Protein AF-A0A660UCM1-F1 (afdb_monomer)

Secondary structure (DSSP, 8-state):
-PPP---GGG-----TT-EEEE--SSTTTTTS-TTPEEEEETTSPP-TT-EEEEEETTEEEEEEEEE-SSEEEEE-SSTTSPPEEEETTS---EEEEEEEEEEEPPP-

Foldseek 3Di:
DDDDDDDCVPDDDADPPKDKDADDDDQQPPVHDGGKIWIWGQVDDQDQQFWFWKDWPNDTDIAGWDDDPFWIWGHGPDPVDDIDIDGPVDDTPMDTRGTGPDIDGDDD

Solvent-accessible surface area (backbone atoms only — not comparable to full-atom values): 6462 Å² total; per-residue (Å²): 133,85,75,87,84,79,69,73,87,77,57,85,84,75,52,97,74,47,48,75,48,72,40,76,61,56,48,40,22,90,84,43,47,62,56,19,34,36,33,31,25,53,83,47,84,73,51,75,73,33,41,32,37,31,41,47,77,92,42,81,47,75,27,33,34,41,70,59,96,58,35,39,36,39,34,46,64,21,84,93,44,77,69,46,77,45,51,68,93,49,97,67,64,66,46,78,61,22,18,50,78,49,72,48,74,56,84,128

Mean predicted aligned error: 4.51 Å

pLDDT: mean 93.83, std 8.6, range [60.09, 98.75]

Radius of gyration: 15.93 Å; Cα contacts (8 Å, |Δi|>4): 213; chains: 1; bounding box: 42×29×51 Å

Structure (mmCIF, N/CA/C/O backbone):
data_AF-A0A660UCM1-F1
#
_entry.id   AF-A0A660UCM1-F1
#
loop_
_atom_site.group_PDB
_atom_site.id
_atom_site.type_symbol
_atom_site.label_atom_id
_atom_site.label_alt_id
_atom_site.label_comp_id
_atom_site.label_asym_id
_atom_site.label_entity_id
_atom_site.label_seq_id
_atom_site.pdbx_PDB_ins_code
_atom_site.Cartn_x
_atom_site.Cartn_y
_atom_site.Cartn_z
_atom_site.occupancy
_atom_site.B_iso_or_equiv
_atom_site.auth_seq_id
_atom_site.auth_comp_id
_atom_site.auth_asym_id
_atom_site.auth_atom_id
_atom_site.pdbx_PDB_model_num
ATOM 1 N N . MET A 1 1 ? -27.490 6.916 32.491 1.00 60.09 1 MET A N 1
ATOM 2 C CA . MET A 1 1 ? -26.713 6.456 31.324 1.00 60.09 1 MET A CA 1
ATOM 3 C C . MET A 1 1 ? -26.319 7.694 30.559 1.00 60.09 1 MET A C 1
ATOM 5 O O . MET A 1 1 ? -27.206 8.426 30.142 1.00 60.09 1 MET A O 1
ATOM 9 N N . GLU A 1 2 ? -25.027 7.984 30.487 1.00 69.19 2 GLU A N 1
ATOM 10 C CA . GLU A 1 2 ? -24.523 9.066 29.644 1.00 69.19 2 GLU A CA 1
ATOM 11 C C . GLU A 1 2 ? -24.609 8.609 28.187 1.00 69.19 2 GLU A C 1
ATOM 13 O O . GLU A 1 2 ? -24.153 7.516 27.850 1.00 69.19 2 GLU A O 1
ATOM 18 N N . SER A 1 3 ? -25.270 9.396 27.344 1.00 75.06 3 SER A N 1
ATOM 19 C CA . SER A 1 3 ? -25.368 9.101 25.917 1.00 75.06 3 SER A CA 1
ATOM 20 C C . SER A 1 3 ? -24.018 9.350 25.258 1.00 75.06 3 SER A C 1
ATOM 22 O O . SER A 1 3 ? -23.421 10.409 25.457 1.00 75.06 3 SER A O 1
ATOM 24 N N . LEU A 1 4 ? -23.560 8.397 24.446 1.00 77.44 4 LEU A N 1
ATOM 25 C CA . LEU A 1 4 ? -22.371 8.568 23.619 1.00 77.44 4 LEU A CA 1
ATOM 26 C C . LEU A 1 4 ? -22.599 9.764 22.678 1.00 77.44 4 LEU A C 1
ATOM 28 O O . LEU A 1 4 ? -23.518 9.742 21.857 1.00 77.44 4 LEU A O 1
ATOM 32 N N . LYS A 1 5 ? -21.796 10.821 22.815 1.00 76.00 5 LYS A N 1
ATOM 33 C CA . LYS A 1 5 ? -21.755 11.913 21.839 1.00 76.00 5 LYS A CA 1
ATOM 34 C C . LYS A 1 5 ? -20.792 11.497 20.734 1.00 76.00 5 LYS A C 1
ATOM 36 O O . LYS A 1 5 ? -19.613 11.306 21.001 1.00 76.00 5 LYS A O 1
ATOM 41 N N . ILE A 1 6 ? -21.313 11.311 19.526 1.00 77.56 6 ILE A N 1
ATOM 42 C CA . ILE A 1 6 ? -20.508 11.032 18.334 1.00 77.56 6 ILE A CA 1
ATOM 43 C C . ILE A 1 6 ? -20.413 12.337 17.548 1.00 77.56 6 ILE A C 1
ATOM 45 O O . ILE A 1 6 ? -21.437 12.859 17.102 1.00 77.56 6 ILE A O 1
ATOM 49 N N . GLU A 1 7 ? -19.204 12.870 17.390 1.00 74.19 7 GLU A N 1
ATOM 50 C CA . GLU A 1 7 ? -18.957 14.053 16.567 1.00 74.19 7 GLU A CA 1
ATOM 51 C C . GLU A 1 7 ? -18.829 13.621 15.103 1.00 74.19 7 GLU A C 1
ATOM 53 O O . GLU A 1 7 ? -17.862 12.990 14.687 1.00 74.19 7 GLU A O 1
ATOM 58 N N . THR A 1 8 ? -19.848 13.921 14.299 1.00 72.69 8 THR A N 1
ATOM 59 C CA . THR A 1 8 ? -19.911 13.488 12.892 1.00 72.69 8 THR A CA 1
ATOM 60 C C . THR A 1 8 ? -18.899 14.192 11.989 1.00 72.69 8 THR A C 1
ATOM 62 O O . THR A 1 8 ? -18.702 13.769 10.851 1.00 72.69 8 THR A O 1
ATOM 65 N N . GLU A 1 9 ? -18.283 15.275 12.465 1.00 70.06 9 GLU A N 1
ATOM 66 C CA . GLU A 1 9 ? -17.256 16.024 11.732 1.00 70.06 9 GLU A CA 1
ATOM 67 C C . GLU A 1 9 ? -15.946 15.234 11.594 1.00 70.06 9 GLU A C 1
ATOM 69 O O . GLU A 1 9 ? -15.230 15.415 10.612 1.00 70.06 9 GLU A O 1
ATOM 74 N N . GLU A 1 10 ? -15.692 14.284 12.500 1.00 70.69 10 GLU A N 1
ATOM 75 C CA . GLU A 1 10 ? -14.533 13.383 12.455 1.00 70.69 10 GLU A CA 1
ATOM 76 C C . GLU A 1 10 ? -14.812 12.080 11.681 1.00 70.69 10 GLU A C 1
ATOM 78 O O . GLU A 1 10 ? -13.974 11.181 11.626 1.00 70.69 10 GLU A O 1
ATOM 83 N N . MET A 1 11 ? -15.990 11.947 11.058 1.00 77.62 11 MET A N 1
ATOM 84 C CA . MET A 1 11 ? -16.343 10.740 10.316 1.00 77.62 11 MET A CA 1
ATOM 85 C C . MET A 1 11 ? -15.527 10.630 9.026 1.00 77.62 11 MET A C 1
ATOM 87 O O . MET A 1 11 ? -15.642 11.459 8.116 1.00 77.62 11 MET A O 1
ATOM 91 N N . LEU A 1 12 ? -14.764 9.545 8.908 1.00 82.88 12 LEU A N 1
ATOM 92 C CA . LEU A 1 12 ? -14.052 9.211 7.684 1.00 82.88 12 LEU A CA 1
ATOM 93 C C . LEU A 1 12 ? -15.054 8.957 6.548 1.00 82.88 12 LEU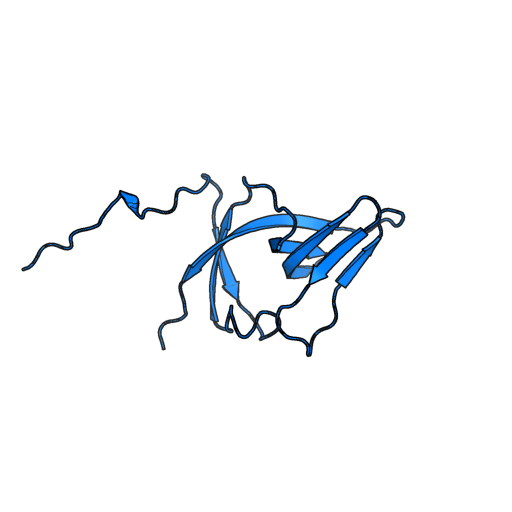 A C 1
ATOM 95 O O . LEU A 1 12 ? -15.829 8.000 6.568 1.00 82.88 12 LEU A O 1
ATOM 99 N N . LYS A 1 13 ? -15.034 9.822 5.534 1.00 86.25 13 LYS A N 1
ATOM 100 C CA . LYS A 1 13 ? -15.827 9.640 4.315 1.00 86.25 13 LYS A CA 1
ATOM 101 C C . LYS A 1 13 ? -15.060 8.748 3.350 1.00 86.25 13 LYS A C 1
ATOM 103 O O . LYS A 1 13 ? -13.974 9.115 2.911 1.00 86.25 13 LYS A O 1
ATOM 108 N N . VAL A 1 14 ? -15.649 7.607 3.011 1.00 91.31 14 VAL A N 1
ATOM 109 C CA . VAL A 1 14 ? -15.057 6.601 2.122 1.00 91.31 14 VAL A CA 1
ATOM 110 C C . VAL A 1 14 ? -16.045 6.174 1.039 1.00 91.31 14 VAL A C 1
ATOM 112 O O . VAL A 1 14 ? -17.256 6.373 1.168 1.00 91.31 14 VAL A O 1
ATOM 115 N N . GLY A 1 15 ? -15.525 5.595 -0.038 1.00 93.56 15 GLY A N 1
ATOM 116 C CA . GLY A 1 15 ? -16.308 5.064 -1.144 1.00 93.56 15 GLY A CA 1
ATOM 117 C C . GLY A 1 15 ? -17.143 3.824 -0.780 1.00 93.56 15 GLY A C 1
ATOM 118 O O . GLY A 1 15 ? -16.911 3.164 0.233 1.00 93.56 15 GLY A O 1
ATOM 119 N N . PRO A 1 16 ? -18.112 3.451 -1.638 1.00 95.31 16 PRO A N 1
ATOM 120 C CA . PRO A 1 16 ? -19.042 2.343 -1.385 1.00 95.31 16 PRO A C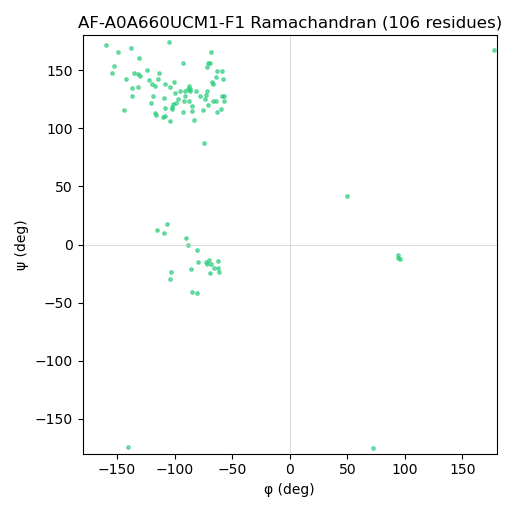A 1
ATOM 121 C C . PRO A 1 16 ? -18.387 0.952 -1.394 1.00 95.31 16 PRO A C 1
ATOM 123 O O . PRO A 1 16 ? -18.981 0.001 -0.900 1.00 95.31 16 PRO A O 1
ATOM 126 N N . ASN A 1 17 ? -17.181 0.830 -1.955 1.00 96.75 17 ASN A N 1
ATOM 127 C CA . ASN A 1 17 ? -16.435 -0.428 -2.053 1.00 96.75 17 ASN A CA 1
ATOM 128 C C . ASN A 1 17 ? -15.248 -0.479 -1.082 1.00 96.75 17 ASN A C 1
ATOM 130 O O . ASN A 1 17 ? -14.322 -1.261 -1.289 1.00 96.75 17 ASN A O 1
ATOM 134 N N . THR A 1 18 ? -15.239 0.379 -0.062 1.00 97.94 18 THR A N 1
ATOM 135 C CA . THR A 1 18 ? -14.202 0.365 0.966 1.00 97.94 18 THR A CA 1
ATOM 136 C C . THR A 1 18 ? -14.284 -0.910 1.789 1.00 97.94 18 THR A C 1
ATOM 138 O O . THR A 1 18 ? -15.364 -1.373 2.154 1.00 97.94 18 THR A O 1
ATOM 141 N N . PHE A 1 19 ? -13.124 -1.480 2.089 1.00 97.69 19 PHE A N 1
ATOM 142 C CA . PHE A 1 19 ? -13.000 -2.706 2.863 1.00 97.69 19 PHE A CA 1
ATOM 143 C C . PHE A 1 19 ? -11.863 -2.591 3.873 1.00 97.69 19 PHE A C 1
ATOM 145 O O . PHE A 1 19 ? -11.065 -1.657 3.839 1.00 97.69 19 PHE A O 1
ATOM 152 N N . ALA A 1 20 ? -11.794 -3.551 4.786 1.00 97.56 20 ALA A N 1
ATOM 153 C CA . ALA A 1 20 ? -10.752 -3.616 5.794 1.00 97.56 20 ALA A CA 1
ATOM 154 C C . ALA A 1 20 ? -9.869 -4.848 5.576 1.00 97.56 20 ALA A C 1
ATOM 156 O O . ALA A 1 20 ? -10.372 -5.915 5.218 1.00 97.56 20 ALA A O 1
ATOM 157 N N . LEU A 1 21 ? -8.565 -4.713 5.816 1.00 97.75 21 LEU A N 1
ATOM 158 C CA . LEU A 1 21 ? -7.611 -5.824 5.830 1.00 97.75 21 LEU A CA 1
ATOM 159 C C . LEU A 1 21 ? -6.876 -5.861 7.163 1.00 97.75 21 LEU A C 1
ATOM 161 O O . LEU A 1 21 ? -6.645 -4.825 7.779 1.00 97.75 21 LEU A O 1
ATOM 165 N N . ARG A 1 22 ? -6.476 -7.056 7.590 1.00 97.75 22 ARG A N 1
ATOM 166 C CA . ARG A 1 22 ? -5.575 -7.226 8.729 1.00 97.75 22 ARG A CA 1
ATOM 167 C C . ARG A 1 22 ? -4.131 -7.180 8.243 1.00 97.75 22 ARG A C 1
ATOM 169 O O . ARG A 1 22 ? -3.800 -7.825 7.254 1.00 97.75 22 ARG A O 1
ATOM 176 N N . VAL A 1 23 ? -3.287 -6.427 8.937 1.00 98.00 23 VAL A N 1
ATOM 177 C CA . VAL A 1 23 ? -1.848 -6.376 8.677 1.00 98.00 23 VAL A CA 1
ATOM 178 C C . VAL A 1 23 ? -1.204 -7.672 9.162 1.00 98.00 23 VAL A C 1
ATOM 180 O O . VAL A 1 23 ? -1.390 -8.068 10.313 1.00 98.00 23 VAL A O 1
ATOM 183 N N . GLU A 1 24 ? -0.426 -8.305 8.289 1.00 97.31 24 GLU A N 1
ATOM 184 C CA . GLU A 1 24 ? 0.374 -9.492 8.593 1.00 97.31 24 GLU A CA 1
ATOM 185 C C . GLU A 1 24 ? 1.870 -9.180 8.426 1.00 97.31 24 GLU A C 1
ATOM 187 O O . GLU A 1 24 ? 2.280 -8.524 7.460 1.00 97.31 24 GLU A O 1
ATOM 192 N N . GLY A 1 25 ? 2.684 -9.646 9.377 1.00 96.81 25 GLY A N 1
ATOM 193 C CA . GLY A 1 25 ? 4.119 -9.368 9.450 1.00 96.81 25 GLY A CA 1
ATOM 194 C C . GLY A 1 25 ? 4.468 -7.932 9.869 1.00 96.81 25 GLY A C 1
ATOM 195 O O . GLY A 1 25 ? 3.608 -7.113 10.188 1.00 96.81 25 GLY A O 1
ATOM 196 N N . ASP A 1 26 ? 5.764 -7.607 9.854 1.00 98.00 26 ASP A N 1
ATOM 197 C CA . ASP A 1 26 ? 6.313 -6.360 10.411 1.00 98.00 26 ASP A CA 1
ATOM 198 C C . ASP A 1 26 ? 6.941 -5.425 9.360 1.00 98.00 26 ASP A C 1
ATOM 200 O O . ASP A 1 26 ? 7.605 -4.452 9.718 1.00 98.00 26 ASP A O 1
ATOM 204 N N . SER A 1 27 ? 6.723 -5.655 8.058 1.00 98.06 27 SER A N 1
ATOM 205 C CA . SER A 1 27 ? 7.324 -4.823 6.992 1.00 98.06 27 SER A CA 1
ATOM 206 C C . SER A 1 27 ? 6.888 -3.347 7.021 1.00 98.06 27 SER A C 1
ATOM 208 O O . SER A 1 27 ? 7.568 -2.481 6.468 1.00 98.06 27 SER A O 1
ATOM 210 N N . MET A 1 28 ? 5.767 -3.052 7.681 1.00 98.44 28 MET A N 1
ATOM 211 C CA . MET A 1 28 ? 5.206 -1.704 7.831 1.00 98.44 28 MET A CA 1
ATOM 212 C C . MET A 1 28 ? 5.330 -1.148 9.264 1.00 98.44 28 MET A C 1
ATOM 214 O O . MET A 1 28 ? 4.809 -0.071 9.568 1.00 98.44 28 MET A O 1
ATOM 218 N N . SER A 1 29 ? 6.084 -1.842 10.122 1.00 97.75 29 SER A N 1
ATOM 219 C CA . SER A 1 29 ? 6.518 -1.364 11.438 1.00 97.75 29 SER A CA 1
ATOM 220 C C . SER A 1 29 ? 7.424 -0.124 11.305 1.00 97.75 29 SER A C 1
ATOM 222 O O . SER A 1 29 ? 8.122 0.003 10.296 1.00 97.75 29 SER A O 1
ATOM 224 N N . PRO A 1 30 ? 7.432 0.808 12.281 1.00 97.12 30 PRO A N 1
ATOM 225 C CA . PRO A 1 30 ? 6.697 0.783 13.555 1.00 97.12 30 PRO A CA 1
ATOM 226 C C . PRO A 1 30 ? 5.290 1.380 13.486 1.00 97.12 30 PRO A C 1
ATOM 228 O O . PRO A 1 30 ? 4.604 1.430 14.500 1.00 97.12 30 PRO A O 1
ATOM 231 N N . ARG A 1 31 ? 4.862 1.871 12.317 1.00 97.25 31 ARG A N 1
ATOM 232 C CA . ARG A 1 31 ? 3.592 2.594 12.192 1.00 97.25 31 ARG A CA 1
ATOM 233 C C . ARG A 1 31 ? 2.385 1.667 12.102 1.00 97.25 31 ARG A C 1
ATOM 235 O O . ARG A 1 31 ? 1.365 1.988 12.689 1.00 97.25 31 ARG A O 1
ATOM 242 N N . PHE A 1 32 ? 2.502 0.579 11.347 1.00 97.88 32 PHE A N 1
ATOM 243 C CA . PHE A 1 32 ? 1.456 -0.429 11.205 1.00 97.88 32 PHE A CA 1
ATOM 244 C C . PHE A 1 32 ? 1.996 -1.740 11.758 1.00 97.88 32 PHE A C 1
ATOM 246 O O . PHE A 1 32 ? 2.962 -2.294 11.221 1.00 97.88 32 PHE A O 1
ATOM 253 N N . LEU A 1 33 ? 1.412 -2.189 12.860 1.00 97.62 33 LEU A N 1
ATOM 254 C CA . LEU A 1 33 ? 1.838 -3.378 13.574 1.00 97.62 33 LEU A CA 1
ATOM 255 C C . LEU A 1 33 ? 1.053 -4.596 13.098 1.00 97.62 33 LEU A C 1
ATOM 257 O O . LEU A 1 33 ? -0.064 -4.496 12.589 1.00 97.62 33 LEU A O 1
ATOM 261 N N . GLU A 1 34 ? 1.650 -5.768 13.283 1.00 97.44 34 GLU A N 1
ATOM 262 C CA . GLU A 1 34 ? 0.973 -7.023 12.997 1.00 97.44 34 GLU A CA 1
ATOM 263 C C . GLU A 1 34 ? -0.331 -7.128 13.803 1.00 97.44 34 GLU A C 1
ATOM 265 O O . GLU A 1 34 ? -0.358 -6.976 15.029 1.00 97.44 34 GLU A O 1
ATOM 270 N N . GLY A 1 35 ? -1.424 -7.404 13.096 1.00 97.44 35 GLY A N 1
ATOM 271 C CA . GLY A 1 35 ? -2.766 -7.488 13.654 1.00 97.44 35 GLY A CA 1
ATOM 272 C C . GLY A 1 35 ? -3.585 -6.200 13.586 1.00 97.44 35 GLY A C 1
ATOM 273 O O . GLY A 1 35 ? -4.795 -6.295 13.798 1.00 97.44 35 GLY A O 1
ATOM 274 N N . ASP A 1 36 ? -2.989 -5.047 13.259 1.00 98.00 36 ASP A N 1
ATOM 275 C CA . ASP A 1 36 ? -3.748 -3.819 12.992 1.00 98.00 36 ASP A CA 1
ATOM 276 C C . ASP A 1 36 ? -4.722 -4.030 11.829 1.00 98.00 36 ASP A C 1
ATOM 278 O O . ASP A 1 36 ? -4.463 -4.804 10.903 1.00 98.00 36 ASP A O 1
ATOM 282 N N . ILE A 1 37 ? -5.854 -3.330 11.863 1.00 98.00 37 ILE A N 1
ATOM 283 C CA . ILE A 1 37 ? -6.825 -3.333 10.773 1.00 98.00 37 ILE A CA 1
ATOM 284 C C . ILE A 1 37 ? -6.651 -2.050 9.968 1.00 98.00 37 ILE A C 1
ATOM 286 O O . ILE A 1 37 ? -6.800 -0.960 10.502 1.00 98.00 37 ILE A O 1
ATOM 290 N N . ILE A 1 38 ? -6.364 -2.160 8.678 1.00 98.12 38 ILE A N 1
ATOM 291 C CA . ILE A 1 38 ? -6.273 -1.018 7.764 1.00 98.12 38 ILE A CA 1
ATOM 292 C C . ILE A 1 38 ? -7.552 -0.892 6.943 1.00 98.12 38 ILE A C 1
ATOM 294 O O . ILE A 1 38 ? -8.105 -1.895 6.489 1.00 98.12 38 ILE A O 1
ATOM 298 N N . ILE A 1 39 ? -8.004 0.340 6.733 1.00 97.94 39 ILE A N 1
ATOM 299 C CA . ILE A 1 39 ? -9.172 0.667 5.913 1.00 97.94 39 ILE A CA 1
ATOM 300 C C . ILE A 1 39 ? -8.688 1.064 4.521 1.00 97.94 39 ILE A C 1
ATOM 302 O O . ILE A 1 39 ? -7.845 1.951 4.383 1.00 97.94 39 ILE A O 1
ATOM 306 N N . VAL A 1 40 ? -9.207 0.398 3.493 1.00 98.50 40 VAL A N 1
ATOM 307 C CA . VAL A 1 40 ? -8.749 0.496 2.105 1.00 98.50 40 VAL A CA 1
ATOM 308 C C . VAL A 1 40 ? -9.893 0.970 1.223 1.00 98.50 40 VAL A C 1
ATOM 310 O O . VAL A 1 40 ? -10.922 0.304 1.139 1.00 98.50 40 VAL A O 1
ATOM 313 N N . ASP A 1 41 ? -9.690 2.086 0.531 1.00 98.25 41 ASP A N 1
ATOM 314 C CA . ASP A 1 41 ? -10.641 2.655 -0.418 1.00 98.25 41 ASP A CA 1
ATOM 315 C C . ASP A 1 41 ? -10.136 2.482 -1.866 1.00 98.25 41 ASP A C 1
ATOM 317 O O . ASP A 1 41 ? -9.157 3.127 -2.265 1.00 98.25 41 ASP A O 1
ATOM 321 N N . PRO A 1 42 ? -10.779 1.619 -2.676 1.00 98.00 42 PRO A N 1
ATOM 322 C CA . PRO A 1 42 ? -10.423 1.413 -4.084 1.00 98.00 42 PRO A CA 1
ATOM 323 C C . PRO A 1 42 ? -10.787 2.575 -5.008 1.00 98.00 42 PRO A C 1
ATOM 325 O O . PRO A 1 42 ? -10.310 2.626 -6.139 1.00 98.00 42 PRO A O 1
ATOM 328 N N . SER A 1 43 ? -11.669 3.481 -4.575 1.00 96.75 43 SER A N 1
ATOM 329 C CA . SER A 1 43 ? -12.117 4.606 -5.402 1.00 96.75 43 SER A CA 1
ATOM 330 C C . SER A 1 43 ? -11.117 5.763 -5.429 1.00 96.75 43 SER A C 1
ATOM 332 O O . SER A 1 43 ? -11.199 6.632 -6.298 1.00 96.75 43 SER A O 1
ATOM 334 N N . LEU A 1 44 ? -10.150 5.762 -4.507 1.00 96.50 44 LEU A N 1
ATOM 335 C CA . LEU A 1 44 ? -9.117 6.781 -4.405 1.00 96.50 44 LEU A CA 1
ATOM 336 C C . LEU A 1 44 ? -7.839 6.347 -5.124 1.00 96.50 44 LEU A C 1
ATOM 338 O O . LEU A 1 44 ? -7.315 5.254 -4.907 1.00 96.50 44 LEU A O 1
ATOM 342 N N . ALA A 1 45 ? -7.288 7.249 -5.936 1.00 95.94 45 ALA A N 1
ATOM 343 C CA . ALA A 1 45 ? -5.971 7.058 -6.526 1.00 95.94 45 ALA A CA 1
ATOM 344 C C . ALA A 1 45 ? -4.874 7.109 -5.448 1.00 95.94 45 ALA A C 1
ATOM 346 O O . ALA A 1 45 ? -4.913 7.947 -4.543 1.00 95.94 45 ALA A O 1
ATOM 347 N N . CYS A 1 46 ? -3.875 6.232 -5.565 1.00 97.75 46 CYS A N 1
ATOM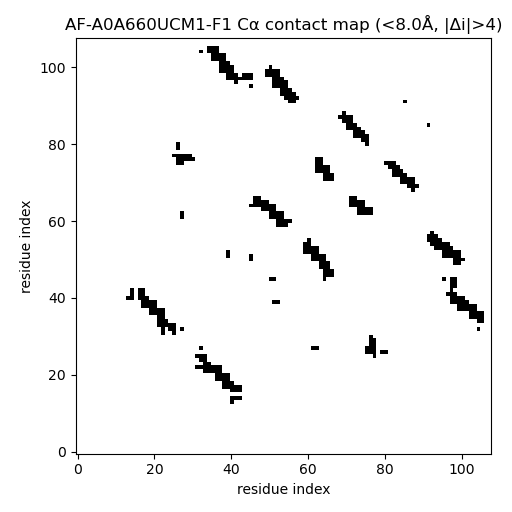 348 C CA . CYS A 1 46 ? -2.665 6.305 -4.750 1.00 97.75 46 CYS A CA 1
ATOM 349 C C . CYS A 1 46 ? -1.627 7.215 -5.409 1.00 97.75 46 CYS A C 1
ATOM 351 O O . CYS A 1 46 ? -1.178 6.971 -6.538 1.00 97.75 46 CYS A O 1
ATOM 353 N N . GLU A 1 47 ? -1.197 8.225 -4.665 1.00 97.94 47 GLU A N 1
ATOM 354 C CA . GLU A 1 47 ? -0.149 9.159 -5.041 1.00 97.94 47 GLU A CA 1
ATOM 355 C C . GLU A 1 47 ? 1.164 8.896 -4.301 1.00 97.94 47 GLU A C 1
ATOM 357 O O . GLU A 1 47 ? 1.276 8.028 -3.433 1.00 97.94 47 GLU A O 1
ATOM 362 N N . ASN A 1 48 ? 2.203 9.634 -4.688 1.00 98.50 48 ASN A N 1
ATOM 363 C CA . ASN A 1 48 ? 3.505 9.541 -4.041 1.00 98.50 48 ASN A CA 1
ATOM 364 C C . ASN A 1 48 ? 3.400 9.832 -2.546 1.00 98.50 48 ASN A C 1
ATOM 366 O O . ASN A 1 48 ? 2.982 10.911 -2.138 1.00 98.50 48 ASN A O 1
ATOM 370 N N . GLY A 1 49 ? 3.850 8.875 -1.739 1.00 98.38 49 GLY A N 1
ATOM 371 C CA . GLY A 1 49 ? 3.808 8.951 -0.287 1.00 98.38 49 GLY A CA 1
ATOM 372 C C . GLY A 1 49 ? 2.598 8.272 0.350 1.00 98.38 49 GLY A C 1
ATOM 373 O O . GLY A 1 49 ? 2.641 8.048 1.561 1.00 98.38 49 GLY A O 1
ATOM 374 N N . ASP A 1 50 ? 1.586 7.898 -0.435 1.00 98.62 50 ASP A N 1
ATOM 375 C CA . ASP A 1 50 ? 0.423 7.171 0.065 1.00 98.62 50 ASP A CA 1
ATOM 376 C C . ASP A 1 50 ? 0.761 5.727 0.433 1.00 98.62 50 ASP A C 1
ATOM 378 O O . ASP A 1 50 ? 1.692 5.109 -0.083 1.00 98.62 50 ASP A O 1
ATOM 382 N N . PHE A 1 51 ? -0.054 5.179 1.320 1.00 98.75 51 PHE A N 1
ATOM 383 C CA . PHE A 1 51 ? -0.069 3.775 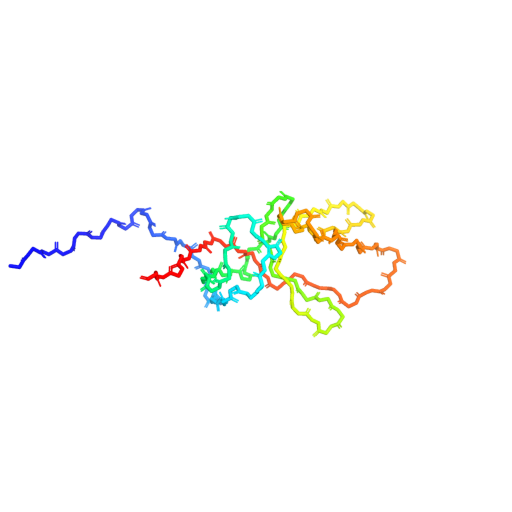1.688 1.00 98.75 51 PHE A CA 1
ATOM 384 C C . PHE A 1 51 ? -1.049 3.037 0.781 1.00 98.75 51 PHE A C 1
ATOM 386 O O . PHE A 1 51 ? -2.192 3.466 0.629 1.00 98.75 51 PHE A O 1
ATOM 393 N N . CYS A 1 52 ? -0.611 1.951 0.151 1.00 98.44 52 CYS A N 1
ATOM 394 C CA . CYS A 1 52 ? -1.411 1.248 -0.843 1.00 98.44 52 CYS A CA 1
ATOM 395 C C . CYS A 1 52 ? -1.381 -0.262 -0.646 1.00 98.44 52 CYS A C 1
ATOM 397 O O . CYS A 1 52 ? -0.358 -0.844 -0.269 1.00 98.44 52 CYS A O 1
ATOM 399 N N . ILE A 1 53 ? -2.500 -0.884 -1.001 1.00 98.62 53 ILE A N 1
ATOM 400 C CA . ILE A 1 53 ? -2.563 -2.316 -1.254 1.00 98.62 53 ILE A CA 1
ATOM 401 C C . ILE A 1 53 ? -2.315 -2.526 -2.737 1.00 98.62 53 ILE A C 1
ATOM 403 O O . ILE A 1 53 ? -3.003 -1.945 -3.578 1.00 98.62 53 ILE A O 1
ATOM 407 N N . ALA A 1 54 ? -1.308 -3.328 -3.054 1.00 98.25 54 ALA A N 1
ATOM 408 C CA . ALA A 1 54 ? -0.909 -3.629 -4.415 1.00 98.25 54 ALA A CA 1
ATOM 409 C C . ALA A 1 54 ? -0.969 -5.133 -4.664 1.00 98.25 54 ALA A C 1
ATOM 411 O O . ALA A 1 54 ? -0.609 -5.928 -3.800 1.00 98.25 54 ALA A O 1
ATOM 412 N N . TRP A 1 55 ? -1.407 -5.502 -5.860 1.00 97.88 55 TRP A N 1
ATOM 413 C CA . TRP A 1 55 ? -1.224 -6.832 -6.415 1.00 97.88 55 TRP A CA 1
ATOM 414 C C . TRP A 1 55 ? 0.076 -6.849 -7.208 1.00 97.88 55 TRP A C 1
ATOM 416 O O . TRP A 1 55 ? 0.304 -5.952 -8.027 1.00 97.88 55 TRP A O 1
ATOM 426 N N . LEU A 1 56 ? 0.901 -7.863 -6.984 1.00 96.25 56 LEU A N 1
ATOM 427 C CA . LEU A 1 56 ? 2.136 -8.086 -7.713 1.00 96.25 56 LEU A CA 1
ATOM 428 C C . LEU A 1 56 ? 2.358 -9.588 -7.899 1.00 96.25 56 LEU A C 1
ATOM 430 O O . LEU A 1 56 ? 2.566 -10.302 -6.924 1.00 96.25 56 LEU A O 1
ATOM 434 N N . ASN A 1 57 ? 2.351 -10.055 -9.149 1.00 95.19 57 ASN A N 1
ATOM 435 C CA . ASN A 1 57 ? 2.687 -11.434 -9.527 1.00 95.19 57 ASN A CA 1
ATOM 436 C C . ASN A 1 57 ? 1.957 -12.521 -8.710 1.00 95.19 57 ASN A C 1
ATOM 438 O O . ASN A 1 57 ? 2.560 -13.520 -8.324 1.00 95.19 57 ASN A O 1
ATOM 442 N N . GLY A 1 58 ? 0.661 -12.340 -8.447 1.00 95.38 58 GLY A N 1
ATOM 443 C CA . GLY A 1 58 ? -0.131 -13.309 -7.679 1.00 95.38 58 GLY A CA 1
ATOM 444 C C . GLY A 1 58 ? -0.226 -13.026 -6.180 1.00 95.38 58 GLY A C 1
ATOM 445 O O . GLY A 1 58 ? -1.023 -13.671 -5.502 1.00 95.38 58 GLY A O 1
ATOM 446 N N . GLU A 1 59 ? 0.536 -12.062 -5.664 1.00 95.56 59 GLU A N 1
ATOM 447 C CA . GLU A 1 59 ? 0.580 -11.738 -4.239 1.00 95.56 59 GLU A CA 1
ATOM 448 C C . GLU A 1 59 ? 0.016 -10.345 -3.950 1.00 95.56 59 GLU A C 1
ATOM 450 O O . GLU A 1 59 ? 0.144 -9.411 -4.744 1.00 95.56 59 GLU A O 1
ATOM 455 N N . VAL A 1 60 ? -0.602 -10.195 -2.778 1.00 96.88 60 VAL A N 1
ATOM 456 C CA . VAL A 1 60 ? -1.069 -8.904 -2.264 1.00 96.88 60 VAL A CA 1
ATOM 457 C C . VAL A 1 60 ? -0.053 -8.381 -1.258 1.00 96.88 60 VAL A C 1
ATOM 459 O O . VAL A 1 60 ? 0.333 -9.086 -0.332 1.00 96.88 60 VAL A O 1
ATOM 462 N N . THR A 1 61 ? 0.362 -7.125 -1.411 1.00 97.62 61 THR A N 1
ATOM 463 C CA . THR A 1 61 ? 1.334 -6.483 -0.524 1.00 97.62 61 THR A CA 1
ATOM 464 C C . THR A 1 61 ? 0.860 -5.112 -0.064 1.00 97.62 61 THR A C 1
ATOM 466 O O . THR A 1 61 ? 0.196 -4.378 -0.799 1.00 97.62 61 THR A O 1
ATOM 469 N N . PHE A 1 62 ? 1.228 -4.758 1.165 1.00 98.62 62 PHE A N 1
ATOM 470 C CA . PHE A 1 62 ? 0.975 -3.454 1.764 1.00 98.62 62 PHE A CA 1
ATOM 471 C C . PHE A 1 62 ? 2.284 -2.666 1.870 1.00 98.62 62 PHE A C 1
ATOM 473 O O . PHE A 1 62 ? 3.216 -3.119 2.541 1.00 98.62 62 PHE A O 1
ATOM 480 N N . LYS A 1 63 ? 2.381 -1.519 1.181 1.00 98.56 63 LYS A N 1
ATOM 481 C CA . LYS A 1 63 ? 3.596 -0.687 1.112 1.00 98.56 63 LYS A CA 1
ATOM 482 C C . LYS A 1 63 ? 3.274 0.800 0.941 1.00 98.56 63 LYS A C 1
ATOM 484 O O . LYS A 1 63 ? 2.151 1.174 0.603 1.00 98.56 63 LYS A O 1
ATOM 489 N N . LYS A 1 64 ? 4.276 1.654 1.156 1.00 98.69 64 LYS A N 1
ATOM 490 C CA . LYS A 1 64 ? 4.241 3.066 0.762 1.00 98.69 64 LYS A CA 1
ATOM 491 C C . LYS A 1 64 ? 4.598 3.196 -0.719 1.00 98.69 64 LYS A C 1
ATOM 493 O O . LYS A 1 64 ? 5.590 2.624 -1.168 1.00 98.69 64 LYS A O 1
ATOM 498 N N . LEU A 1 65 ? 3.812 3.952 -1.473 1.00 98.69 65 LEU A N 1
ATOM 499 C CA . LEU A 1 65 ? 3.985 4.118 -2.909 1.00 98.69 65 LEU A CA 1
ATOM 500 C C . LEU A 1 65 ? 4.944 5.266 -3.235 1.00 98.69 65 LEU A C 1
ATOM 502 O O . LEU A 1 65 ? 4.827 6.376 -2.708 1.00 98.69 65 LEU A O 1
ATOM 506 N N . ARG A 1 66 ? 5.840 5.027 -4.191 1.00 98.44 66 ARG A N 1
ATOM 507 C CA . ARG A 1 66 ? 6.531 6.073 -4.947 1.00 98.44 66 ARG A CA 1
ATOM 508 C C . ARG A 1 66 ? 6.561 5.682 -6.422 1.00 98.44 66 ARG A C 1
ATOM 510 O O . ARG A 1 66 ? 7.008 4.602 -6.759 1.00 98.44 66 ARG A O 1
ATOM 517 N N . LYS A 1 67 ? 6.116 6.556 -7.310 1.00 96.75 67 LYS A N 1
ATOM 518 C CA . LYS A 1 67 ? 6.020 6.371 -8.756 1.00 96.75 67 LYS A CA 1
ATOM 519 C C . LYS A 1 67 ? 6.650 7.559 -9.484 1.00 96.75 67 LYS A C 1
ATOM 521 O O . LYS A 1 67 ? 6.583 8.701 -9.018 1.00 96.75 67 LYS A O 1
ATOM 526 N N . ASN A 1 68 ? 7.273 7.276 -10.618 1.00 96.81 68 ASN A N 1
ATOM 527 C CA . ASN A 1 68 ? 7.691 8.248 -11.624 1.00 96.81 68 ASN A CA 1
ATOM 528 C C . ASN A 1 68 ? 7.445 7.651 -13.023 1.00 96.81 68 ASN A C 1
ATOM 530 O O . ASN A 1 68 ? 6.876 6.570 -13.143 1.00 96.81 68 ASN A O 1
ATOM 534 N N . GLU A 1 69 ? 7.868 8.343 -14.079 1.00 95.56 69 GLU A N 1
ATOM 535 C CA . GLU A 1 69 ? 7.640 7.910 -15.467 1.00 95.56 69 GLU A CA 1
ATOM 536 C C . GLU A 1 69 ? 8.285 6.559 -15.825 1.00 95.56 69 GLU A C 1
ATOM 538 O O . GLU A 1 69 ? 7.847 5.898 -16.761 1.00 95.56 69 GLU A O 1
ATOM 543 N N . LYS A 1 70 ? 9.333 6.142 -15.106 1.00 96.81 70 LYS A N 1
ATOM 544 C CA . LYS A 1 70 ? 10.131 4.948 -15.422 1.00 96.81 70 LYS A CA 1
ATOM 545 C C . LYS A 1 70 ? 9.833 3.764 -14.513 1.00 96.81 70 LYS A C 1
ATOM 547 O O . LYS A 1 70 ? 10.017 2.621 -14.924 1.00 96.81 70 LYS A O 1
ATOM 552 N N . GLU A 1 71 ? 9.430 4.018 -13.273 1.00 97.50 71 GLU A N 1
ATOM 553 C CA . GLU A 1 71 ? 9.301 2.971 -12.263 1.00 97.50 71 GLU A CA 1
ATOM 554 C C . GLU A 1 71 ? 8.263 3.286 -11.181 1.00 97.50 71 GLU A C 1
ATOM 556 O O . GLU A 1 71 ? 8.001 4.441 -10.831 1.00 97.50 71 GLU A O 1
ATOM 561 N N . ILE A 1 72 ? 7.731 2.211 -10.602 1.00 97.88 72 ILE A N 1
ATOM 562 C CA . ILE A 1 72 ? 7.012 2.197 -9.330 1.00 97.88 72 ILE A CA 1
ATOM 563 C C . ILE A 1 72 ? 7.890 1.517 -8.284 1.00 97.88 72 ILE A C 1
ATOM 565 O O . ILE A 1 72 ? 8.515 0.492 -8.537 1.00 97.88 72 ILE A O 1
ATOM 569 N N . ARG A 1 73 ? 7.903 2.085 -7.086 1.00 98.38 73 ARG A N 1
ATOM 570 C CA . ARG A 1 73 ? 8.542 1.558 -5.891 1.00 98.38 73 ARG A CA 1
ATOM 571 C C . ARG A 1 73 ? 7.487 1.324 -4.824 1.00 98.38 73 ARG A C 1
ATOM 573 O O . ARG A 1 73 ? 6.723 2.233 -4.488 1.00 98.38 73 ARG A O 1
ATOM 580 N N . LEU A 1 74 ? 7.485 0.114 -4.282 1.00 98.50 74 LEU A N 1
ATOM 581 C CA . LEU A 1 74 ? 6.711 -0.259 -3.109 1.00 98.50 74 LEU A CA 1
ATOM 582 C C . LEU A 1 74 ? 7.680 -0.338 -1.927 1.00 98.50 74 LEU A C 1
ATOM 584 O O . LEU A 1 74 ? 8.508 -1.245 -1.837 1.00 98.50 74 LEU A O 1
ATOM 588 N N . ILE A 1 75 ? 7.603 0.662 -1.056 1.00 98.69 75 ILE A N 1
ATOM 589 C CA . ILE A 1 75 ? 8.590 0.936 -0.015 1.00 98.69 75 ILE A CA 1
ATOM 590 C C . ILE A 1 75 ? 8.046 0.431 1.333 1.00 98.69 75 ILE A C 1
ATOM 592 O O . ILE A 1 75 ? 6.984 0.898 1.765 1.00 98.69 75 ILE A O 1
ATOM 596 N N . PRO A 1 76 ? 8.712 -0.531 1.997 1.00 98.62 76 PRO A N 1
ATOM 597 C CA . PRO A 1 76 ? 8.386 -0.896 3.373 1.00 98.62 76 PRO A CA 1
ATOM 598 C C . PRO A 1 76 ? 8.765 0.240 4.330 1.00 98.62 76 PRO A C 1
ATOM 600 O O . PRO A 1 76 ? 9.633 1.052 4.025 1.00 98.62 76 PRO A O 1
ATOM 603 N N . LEU A 1 77 ? 8.125 0.310 5.499 1.00 98.44 77 LEU A N 1
ATOM 604 C CA . LEU A 1 77 ? 8.561 1.241 6.553 1.00 98.44 77 LEU A CA 1
ATOM 605 C C . LEU A 1 77 ? 9.667 0.648 7.431 1.00 98.44 77 LEU A C 1
ATOM 607 O O . LEU A 1 77 ? 10.414 1.391 8.061 1.00 98.44 77 LEU A O 1
ATOM 611 N N . ASN A 1 78 ? 9.781 -0.678 7.449 1.00 98.25 78 ASN A N 1
ATOM 612 C CA . ASN A 1 78 ? 10.810 -1.395 8.178 1.00 98.25 78 ASN A CA 1
ATOM 613 C C . ASN A 1 78 ? 12.019 -1.655 7.267 1.00 98.25 78 ASN A C 1
ATOM 615 O O . ASN A 1 78 ? 11.930 -2.435 6.319 1.00 98.25 78 ASN A O 1
ATOM 619 N N . GLU A 1 79 ? 13.156 -1.038 7.593 1.00 96.25 79 GLU A N 1
ATOM 620 C CA . GLU A 1 79 ? 14.404 -1.077 6.809 1.00 96.25 79 GLU A CA 1
ATOM 621 C C . GLU A 1 79 ? 15.017 -2.479 6.654 1.00 96.25 79 GLU A C 1
ATOM 623 O O . GLU A 1 79 ? 15.879 -2.689 5.804 1.00 96.25 79 GLU A O 1
ATOM 628 N N . LYS A 1 80 ? 14.566 -3.466 7.440 1.00 98.12 80 LYS A N 1
ATOM 629 C CA . LYS A 1 80 ? 14.968 -4.872 7.268 1.00 98.12 80 LYS A CA 1
ATOM 630 C C . LYS A 1 80 ? 14.468 -5.477 5.954 1.00 98.12 80 LYS A C 1
ATOM 632 O O . LYS A 1 8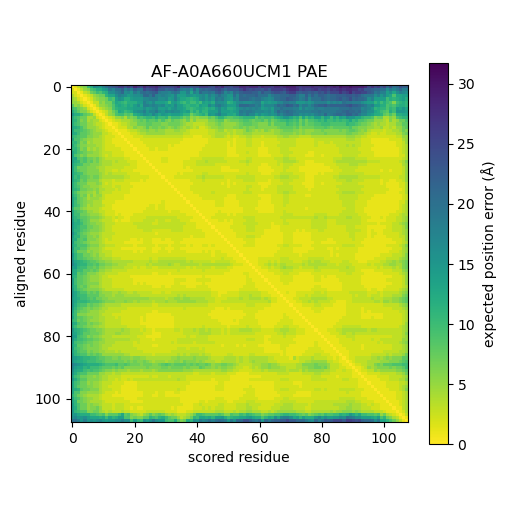0 ? 14.991 -6.502 5.523 1.00 98.12 80 LYS A O 1
ATOM 637 N N . TYR A 1 81 ? 13.446 -4.875 5.348 1.00 97.88 81 TYR A N 1
ATOM 638 C CA . TYR A 1 81 ? 12.830 -5.347 4.117 1.00 97.88 81 TYR A CA 1
ATOM 639 C C . TYR A 1 81 ? 13.280 -4.482 2.934 1.00 97.88 81 TYR A C 1
ATOM 641 O O . TYR A 1 81 ? 13.276 -3.256 3.039 1.00 97.88 81 TYR A O 1
ATOM 649 N N . PRO A 1 82 ? 13.641 -5.085 1.790 1.00 97.88 82 PRO A N 1
ATOM 650 C CA . PRO A 1 82 ? 14.024 -4.324 0.609 1.00 97.88 82 PRO A CA 1
ATOM 651 C C . PRO A 1 82 ? 12.817 -3.636 -0.044 1.00 97.88 82 PRO A C 1
ATOM 653 O O . PRO A 1 82 ? 11.684 -4.119 0.022 1.00 97.88 82 PRO A O 1
ATOM 656 N N . GLU A 1 83 ? 13.074 -2.522 -0.734 1.00 97.94 83 GLU A N 1
ATOM 657 C CA . GLU A 1 83 ? 12.105 -1.934 -1.661 1.00 97.94 83 GLU A CA 1
ATOM 658 C C . GLU A 1 83 ? 11.826 -2.892 -2.825 1.00 97.94 83 GLU A C 1
ATOM 660 O O . GLU A 1 83 ? 12.733 -3.549 -3.341 1.00 97.94 83 GLU A O 1
ATOM 665 N N . ILE A 1 84 ? 10.581 -2.912 -3.297 1.00 97.62 84 ILE A N 1
ATOM 666 C CA . ILE A 1 84 ? 10.220 -3.606 -4.535 1.00 97.62 84 ILE A CA 1
ATOM 667 C C . ILE A 1 84 ? 10.165 -2.571 -5.654 1.00 97.62 84 ILE A C 1
ATOM 669 O O . ILE A 1 84 ? 9.389 -1.618 -5.568 1.00 97.62 84 ILE A O 1
ATOM 673 N N . VAL A 1 85 ? 10.969 -2.762 -6.702 1.00 97.88 85 VAL A N 1
ATOM 674 C CA . VAL A 1 85 ? 11.031 -1.865 -7.865 1.00 97.88 85 VAL A CA 1
ATOM 675 C C . VAL A 1 85 ? 10.408 -2.548 -9.078 1.00 97.88 85 VAL A C 1
ATOM 677 O O . VAL A 1 85 ? 10.799 -3.649 -9.460 1.00 97.88 85 VAL A O 1
ATOM 680 N N . ILE A 1 86 ? 9.443 -1.873 -9.690 1.00 97.12 86 ILE A N 1
ATOM 681 C CA . ILE A 1 86 ? 8.720 -2.308 -10.882 1.00 97.12 86 ILE A CA 1
ATOM 682 C C . ILE A 1 86 ? 9.047 -1.315 -11.989 1.00 97.12 86 ILE A C 1
ATOM 684 O O . ILE A 1 86 ? 8.648 -0.152 -11.924 1.00 97.12 86 ILE A O 1
ATOM 688 N N . HIS A 1 87 ? 9.787 -1.766 -12.997 1.00 96.62 87 HIS A N 1
ATOM 689 C CA . HIS A 1 87 ? 10.142 -0.932 -14.139 1.00 96.62 87 HIS A CA 1
ATOM 690 C C . HIS A 1 87 ? 9.053 -0.987 -15.215 1.00 96.62 87 HIS A C 1
ATOM 692 O O . HIS A 1 87 ? 8.586 -2.066 -15.570 1.00 96.62 87 HIS A O 1
ATOM 698 N N . MET A 1 88 ? 8.670 0.178 -15.742 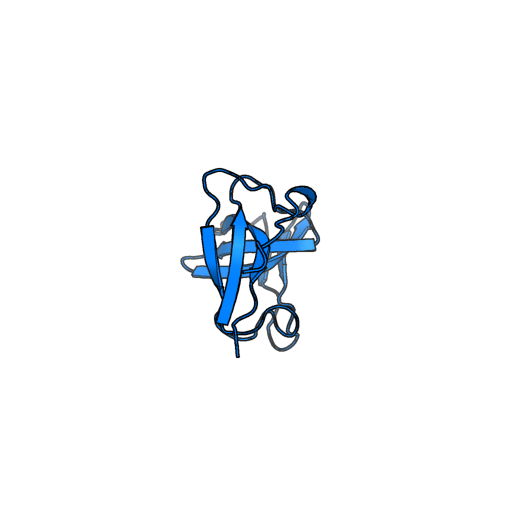1.00 91.38 88 MET A N 1
ATOM 699 C CA . MET A 1 88 ? 7.582 0.320 -16.723 1.00 91.38 88 MET A CA 1
ATOM 700 C C . MET A 1 88 ? 7.941 -0.195 -18.120 1.00 91.38 88 MET A C 1
ATOM 702 O O . MET A 1 88 ? 7.059 -0.388 -18.951 1.00 91.38 88 MET A O 1
ATOM 706 N N . ASP A 1 89 ? 9.227 -0.421 -18.388 1.00 94.88 89 ASP A N 1
ATOM 707 C CA . ASP A 1 89 ? 9.728 -0.998 -19.637 1.00 94.88 89 ASP A CA 1
ATOM 708 C C . ASP A 1 89 ? 9.609 -2.532 -19.682 1.00 94.88 89 ASP A C 1
ATOM 710 O O . ASP A 1 89 ? 9.895 -3.141 -20.714 1.00 94.88 89 ASP A O 1
ATOM 714 N N . LYS A 1 90 ? 9.180 -3.167 -18.583 1.00 92.06 90 LYS A N 1
ATOM 715 C CA . LYS A 1 90 ? 9.026 -4.620 -18.470 1.00 92.06 90 LYS A CA 1
ATOM 716 C C . LYS A 1 90 ? 7.575 -4.992 -18.169 1.00 92.06 90 LYS A C 1
ATOM 718 O O . LYS A 1 90 ? 6.948 -4.360 -17.321 1.00 92.06 90 LYS A O 1
ATOM 723 N N . PRO A 1 91 ? 7.036 -6.045 -18.806 1.00 91.62 91 PRO A N 1
ATOM 724 C CA . PRO A 1 91 ? 5.720 -6.549 -18.452 1.00 91.62 91 PRO A CA 1
ATOM 725 C C . PRO A 1 91 ? 5.768 -7.147 -17.042 1.00 91.62 91 PRO A C 1
ATOM 727 O O . PRO A 1 91 ? 6.558 -8.049 -16.765 1.00 91.62 91 PRO A O 1
ATOM 730 N N . VAL A 1 92 ? 4.914 -6.639 -16.159 1.00 93.75 92 VAL A N 1
ATOM 731 C CA . VAL A 1 92 ? 4.734 -7.128 -14.789 1.00 93.75 92 VAL A CA 1
ATOM 732 C C . VAL A 1 92 ? 3.236 -7.163 -14.505 1.00 93.75 92 VAL A C 1
ATOM 734 O O . VAL A 1 92 ? 2.531 -6.207 -14.831 1.00 93.75 92 VAL A O 1
ATOM 737 N N . ASP A 1 93 ? 2.743 -8.249 -13.902 1.00 96.00 93 ASP A N 1
ATOM 738 C CA . ASP A 1 93 ? 1.367 -8.303 -13.401 1.00 96.00 93 ASP A CA 1
ATOM 739 C C . ASP A 1 93 ? 1.276 -7.467 -12.124 1.00 96.00 93 ASP A C 1
ATOM 741 O O . ASP A 1 93 ? 1.503 -7.952 -11.013 1.00 96.00 93 ASP A O 1
ATOM 745 N N . PHE A 1 94 ? 1.028 -6.173 -12.308 1.00 96.69 94 PHE A N 1
ATOM 746 C CA . PHE A 1 94 ? 0.971 -5.194 -11.239 1.00 96.69 94 PHE A CA 1
ATOM 747 C C . PHE A 1 94 ? -0.278 -4.327 -11.349 1.00 96.69 94 PHE A C 1
ATOM 749 O O . PHE A 1 94 ? -0.600 -3.791 -12.411 1.00 96.69 94 PHE A O 1
ATOM 756 N N . ARG A 1 95 ? -0.943 -4.114 -10.212 1.00 96.62 95 ARG A N 1
ATOM 757 C CA . ARG A 1 95 ? -2.002 -3.110 -10.073 1.00 96.62 95 ARG A CA 1
ATOM 758 C C . ARG A 1 95 ? -2.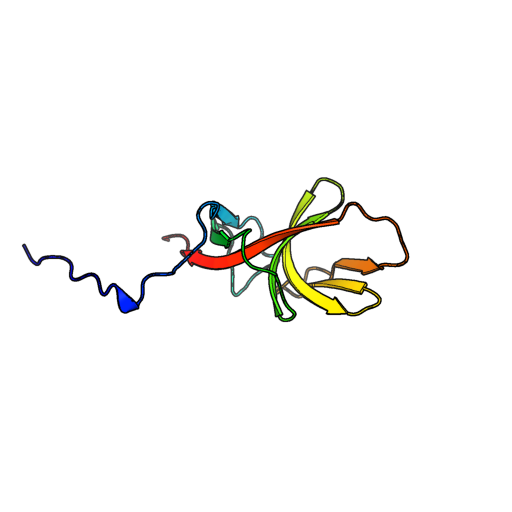130 -2.645 -8.631 1.00 96.62 95 ARG A C 1
ATOM 760 O O . ARG A 1 95 ? -1.960 -3.422 -7.694 1.00 96.62 95 ARG A O 1
ATOM 767 N N . ILE A 1 96 ? -2.506 -1.386 -8.457 1.00 98.00 96 ILE A N 1
ATOM 768 C CA . ILE A 1 96 ? -2.963 -0.883 -7.163 1.00 98.00 96 ILE A CA 1
ATOM 769 C C . ILE A 1 96 ? -4.408 -1.342 -6.953 1.00 98.00 96 ILE A C 1
ATOM 771 O O . ILE A 1 96 ? -5.250 -1.157 -7.828 1.00 98.00 96 ILE A O 1
ATOM 775 N N . ILE A 1 97 ? -4.674 -1.962 -5.805 1.00 98.31 97 ILE A N 1
ATOM 776 C CA . ILE A 1 97 ? -6.006 -2.415 -5.392 1.00 98.31 97 ILE A CA 1
ATOM 777 C C . ILE A 1 97 ? -6.769 -1.268 -4.718 1.00 98.31 97 ILE A C 1
ATOM 779 O O . ILE A 1 97 ? -7.961 -1.104 -4.956 1.00 98.31 97 ILE A O 1
ATOM 783 N N . GLY A 1 98 ? -6.094 -0.471 -3.888 1.00 98.19 98 GLY A N 1
ATOM 784 C CA . GLY A 1 98 ? -6.712 0.679 -3.237 1.00 98.19 98 GLY A CA 1
ATOM 785 C C . GLY A 1 98 ? -5.779 1.419 -2.288 1.00 98.19 98 GLY A C 1
ATOM 786 O O . GLY A 1 98 ? -4.703 0.924 -1.922 1.00 98.19 98 GLY A O 1
ATOM 787 N N . LYS A 1 99 ? -6.214 2.615 -1.890 1.00 98.56 99 LYS A N 1
ATOM 788 C CA . LYS A 1 99 ? -5.507 3.485 -0.950 1.00 98.56 99 LYS A CA 1
ATOM 789 C C . LYS A 1 99 ? -5.873 3.124 0.481 1.00 98.56 99 LYS A C 1
ATOM 791 O O . LYS A 1 99 ? -7.049 3.029 0.808 1.00 98.56 99 LYS A O 1
ATOM 796 N N . VAL A 1 100 ? -4.875 2.980 1.343 1.00 98.38 100 VAL A N 1
ATOM 797 C CA . VAL A 1 100 ? -5.095 2.897 2.787 1.00 98.38 100 VAL A CA 1
ATOM 798 C C . VAL A 1 100 ? -5.420 4.299 3.294 1.00 98.38 100 VAL A C 1
ATOM 800 O O . VAL A 1 100 ? -4.596 5.209 3.179 1.00 98.38 100 VAL A O 1
ATOM 803 N N . VAL A 1 101 ? -6.633 4.472 3.8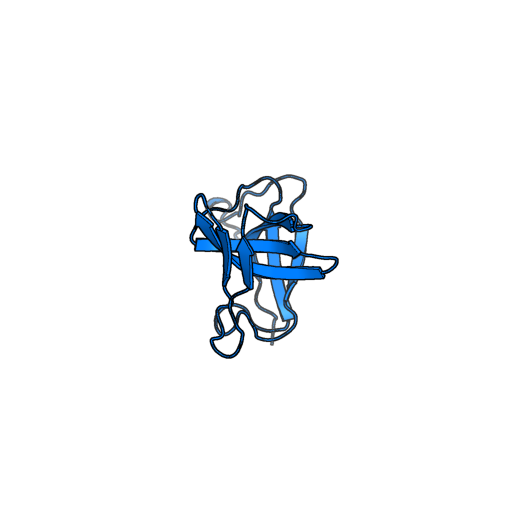08 1.00 97.31 101 VAL A N 1
ATOM 804 C CA . VAL A 1 101 ? -7.176 5.766 4.246 1.00 97.31 101 VAL A CA 1
ATOM 805 C C . VAL A 1 101 ? -7.170 5.930 5.757 1.00 97.31 101 VAL A C 1
ATOM 807 O O . VAL A 1 101 ? -7.131 7.059 6.231 1.00 97.31 101 VAL A O 1
ATOM 810 N N . ASP A 1 102 ? -7.174 4.824 6.499 1.00 96.31 102 ASP A N 1
ATOM 811 C CA . ASP A 1 102 ? -7.168 4.840 7.959 1.00 96.31 102 ASP A CA 1
ATOM 812 C C . ASP A 1 102 ? -6.684 3.500 8.532 1.00 96.31 102 ASP A C 1
ATOM 814 O O . ASP A 1 102 ? -6.494 2.522 7.797 1.00 96.31 102 ASP A O 1
ATOM 818 N N . MET A 1 103 ? -6.481 3.453 9.846 1.00 95.81 103 MET A N 1
ATOM 819 C CA . MET A 1 103 ? -6.151 2.247 10.589 1.00 95.81 103 MET A CA 1
ATOM 820 C C . MET A 1 103 ? -6.842 2.209 11.952 1.00 95.81 103 MET A C 1
ATOM 822 O O . MET A 1 103 ? -6.933 3.203 12.663 1.00 95.81 103 MET A O 1
ATOM 826 N N . ILE A 1 104 ? -7.260 1.014 12.345 1.00 95.38 104 ILE A N 1
ATOM 827 C CA . ILE A 1 104 ? -7.771 0.692 13.669 1.00 95.38 104 ILE A CA 1
ATOM 828 C C . ILE A 1 104 ? -6.711 -0.194 14.332 1.00 95.38 104 ILE A C 1
ATOM 830 O O . ILE A 1 104 ? -6.525 -1.339 13.898 1.00 95.38 104 ILE A O 1
ATOM 834 N N . PRO A 1 105 ? -5.999 0.311 15.354 1.00 94.56 105 PRO A N 1
ATOM 835 C CA . PRO A 1 105 ? -5.012 -0.480 16.069 1.00 94.56 105 PRO A CA 1
ATOM 836 C C . PRO A 1 105 ? -5.648 -1.728 16.672 1.00 94.56 105 PRO A C 1
ATOM 838 O O . PRO A 1 105 ? -6.775 -1.683 17.180 1.00 94.56 105 PRO A O 1
ATOM 841 N N . LYS A 1 106 ? -4.922 -2.845 16.657 1.00 89.38 106 LYS A N 1
ATOM 8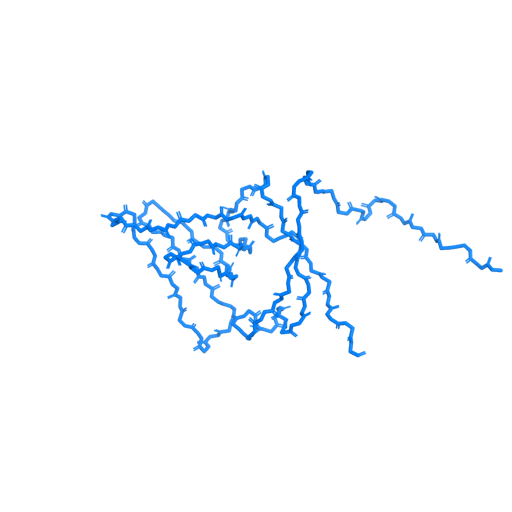42 C CA . LYS A 1 106 ? -5.357 -4.026 17.403 1.00 89.38 106 LYS A CA 1
ATOM 843 C C . LYS A 1 106 ? -5.479 -3.666 18.889 1.00 89.38 106 LYS A C 1
ATOM 845 O O . LYS A 1 106 ? -4.526 -3.173 19.488 1.00 89.38 106 LYS A O 1
ATOM 850 N N . LEU A 1 107 ? -6.631 -3.964 19.491 1.00 76.75 107 LEU A N 1
ATOM 851 C CA . LEU A 1 107 ? -6.785 -3.896 20.944 1.00 76.75 107 LEU A CA 1
ATOM 852 C C . LEU A 1 107 ? -5.862 -4.939 21.587 1.00 76.75 107 LEU A C 1
ATOM 854 O O . LEU A 1 107 ? -5.921 -6.122 21.232 1.00 76.75 107 LEU A O 1
ATOM 858 N N . GLN A 1 108 ? -4.981 -4.474 22.472 1.00 60.84 108 GLN A N 1
ATOM 859 C CA . GLN A 1 108 ? -4.111 -5.323 23.286 1.00 60.84 108 GLN A CA 1
ATOM 860 C C . GLN A 1 108 ? -4.885 -5.961 24.437 1.00 60.84 108 GLN A C 1
ATOM 862 O O . GLN A 1 108 ? -5.772 -5.280 25.000 1.00 60.84 108 GLN A O 1
#

Sequence (108 aa):
MESLKIETEEMLKVGPNTFALRVEGDSMSPRFLEGDIIIVDPSLACENGDFCIAWLNGEVTFKKLRKNEKEIRLIPLNEKYPEIVIHMDKPVDFRIIGKVVDMIPKLQ

Nearest PDB structures (foldseek):
  1jhf-assembly1_B  TM=9.111E-01  e=2.067E-06  Escherichia coli
  3jso-assembly1_B  TM=8.949E-01  e=2.700E-06  Escherichia coli K-12
  8gms-assembly1_B  TM=8.979E-01  e=2.181E-06  Escherichia coli
  3jso-assembly1_A  TM=8.976E-01  e=3.344E-06  Escherichia coli K-12
  1jhe-assembly1_B  TM=9.045E-01  e=5.126E-06  Escherichia coli